Protein AF-A0A142WZP5-F1 (afdb_monomer)

Nearest PDB structures (foldseek):
  5tcx-assembly1_A  TM=5.516E-01  e=2.234E+00  Homo sapiens
  8e0m-assembly4_K  TM=4.602E-01  e=1.725E+00  synthetic construct
  7piu-assembly1_R  TM=2.675E-01  e=3.941E+00  Homo sapiens
  8qad-assembly1_A  TM=2.641E-01  e=6.604E+00  synthetic construct
  7xyv-assembly1_B  TM=2.380E-01  e=9.982E+00  Homo sapiens

Mean predicted aligned error: 10.36 Å

Secondary structure (DSSP, 8-state):
-PPP-PPPPPTHHHHHHHHHHHHHHHHHHHHHHHHHHHHS-HHHHHHH-GGGGGS-HHHHHHHHHHHHHHHHHHHHHHHH---TTHHHHHHHHHHHHHHHHHHHHHHTT-GGGSHHHHHHHHHHHHHHHHHHSPP---SHHHHHHHHHHTT-

Structure (mmCIF, N/CA/C/O backbone):
data_AF-A0A142WZP5-F1
#
_entry.id   AF-A0A142WZP5-F1
#
loop_
_atom_site.group_PDB
_atom_site.id
_atom_site.type_symbol
_atom_site.label_atom_id
_atom_site.label_alt_id
_atom_site.label_comp_id
_atom_site.label_asym_id
_atom_site.label_entity_id
_atom_site.label_seq_id
_atom_site.pdbx_PDB_ins_code
_atom_site.Cartn_x
_atom_site.Cartn_y
_atom_site.Cartn_z
_atom_site.occupancy
_atom_site.B_iso_or_equiv
_atom_site.auth_seq_id
_atom_site.auth_comp_id
_atom_site.auth_asym_id
_atom_site.auth_atom_id
_atom_site.pdbx_PDB_model_num
ATOM 1 N N . MET A 1 1 ? -15.744 4.755 56.207 1.00 57.44 1 MET A N 1
ATOM 2 C CA . MET A 1 1 ? -15.162 5.638 55.170 1.00 57.44 1 MET A CA 1
ATOM 3 C C . MET A 1 1 ? -14.583 4.759 54.070 1.00 57.44 1 MET A C 1
ATOM 5 O O . MET A 1 1 ? -13.568 4.120 54.299 1.00 57.44 1 MET A O 1
ATOM 9 N N . SER A 1 2 ? -15.266 4.627 52.932 1.00 59.25 2 SER A N 1
ATOM 10 C CA . SER A 1 2 ? -14.813 3.811 51.796 1.00 59.25 2 SER A CA 1
ATOM 11 C C . SER A 1 2 ? -13.910 4.634 50.875 1.00 59.25 2 SER A C 1
ATOM 13 O O . SER A 1 2 ? -14.318 5.689 50.393 1.00 59.25 2 SER A O 1
ATOM 15 N N . VAL A 1 3 ? -12.689 4.153 50.644 1.00 66.00 3 VAL A N 1
ATOM 16 C CA . VAL A 1 3 ? -11.707 4.751 49.728 1.00 66.00 3 VAL A CA 1
ATOM 17 C C . VAL A 1 3 ? -12.209 4.629 48.277 1.00 66.00 3 VAL A C 1
ATOM 19 O O . VAL A 1 3 ? -12.659 3.546 47.895 1.00 66.00 3 VAL A O 1
ATOM 22 N N . PRO A 1 4 ? -12.142 5.685 47.444 1.00 64.50 4 PRO A N 1
ATOM 23 C CA . PRO A 1 4 ? -12.493 5.589 46.031 1.00 64.50 4 PRO A CA 1
ATOM 24 C C . PRO A 1 4 ? -11.414 4.803 45.268 1.00 64.50 4 PRO A C 1
ATOM 26 O O . PRO A 1 4 ? -10.255 5.208 45.208 1.00 64.50 4 PRO A O 1
ATOM 29 N N . MET A 1 5 ? -11.792 3.668 44.676 1.00 61.16 5 MET A N 1
ATOM 30 C CA . MET A 1 5 ? -10.947 2.929 43.733 1.00 61.16 5 MET A CA 1
ATOM 31 C C . MET A 1 5 ? -10.782 3.762 42.455 1.00 61.16 5 MET A C 1
ATOM 33 O O . MET A 1 5 ? -11.752 3.999 41.734 1.00 61.16 5 MET A O 1
ATOM 37 N N . ALA A 1 6 ? -9.560 4.214 42.175 1.00 58.38 6 ALA A N 1
ATOM 38 C CA . ALA A 1 6 ? -9.222 4.876 40.921 1.00 58.38 6 ALA A CA 1
ATOM 39 C C . ALA A 1 6 ? -9.535 3.943 39.738 1.00 58.38 6 ALA A C 1
ATOM 41 O O . ALA A 1 6 ? -8.985 2.848 39.626 1.00 58.38 6 ALA A O 1
ATOM 42 N N . SER A 1 7 ? -10.435 4.366 38.850 1.00 56.47 7 SER A N 1
ATOM 43 C CA . SER A 1 7 ? -10.760 3.627 37.632 1.00 56.47 7 SER A CA 1
ATOM 44 C C . SER A 1 7 ? -9.566 3.648 36.677 1.00 56.47 7 SER A C 1
ATOM 46 O O . SER A 1 7 ? -9.184 4.716 36.194 1.00 56.47 7 SER A O 1
ATOM 48 N N . SER A 1 8 ? -8.988 2.485 36.374 1.00 51.53 8 SER A N 1
ATOM 49 C CA . SER A 1 8 ? -7.967 2.357 35.331 1.00 51.53 8 SER A CA 1
ATOM 50 C C . SER A 1 8 ? -8.517 2.841 33.976 1.00 51.53 8 SER A C 1
ATOM 52 O O . SER A 1 8 ? -9.672 2.541 33.650 1.00 51.53 8 SER A O 1
ATOM 54 N N . PRO A 1 9 ? -7.728 3.571 33.163 1.00 48.38 9 PRO A N 1
ATOM 55 C CA . PRO A 1 9 ? -8.155 3.978 31.830 1.00 48.38 9 PRO A CA 1
ATOM 56 C C . PRO A 1 9 ? -8.454 2.735 30.973 1.00 48.38 9 PRO A C 1
ATOM 58 O O . PRO A 1 9 ? -7.754 1.726 31.082 1.00 48.38 9 PRO A O 1
ATOM 61 N N . PRO A 1 10 ? -9.490 2.761 30.116 1.00 51.25 10 PRO A N 1
ATOM 62 C CA . PRO A 1 10 ? -9.857 1.596 29.326 1.00 51.25 10 PRO A CA 1
ATOM 63 C C . PRO A 1 10 ? -8.721 1.228 28.360 1.00 51.25 10 PRO A C 1
ATOM 65 O O . PRO A 1 10 ? -8.325 2.037 27.519 1.00 51.25 10 PRO A O 1
ATOM 68 N N . ALA A 1 11 ? -8.262 -0.025 28.425 1.00 58.25 11 ALA A N 1
ATOM 69 C CA . ALA A 1 11 ? -7.192 -0.618 27.606 1.00 58.25 11 ALA A CA 1
ATOM 70 C C . ALA A 1 11 ? -7.421 -0.555 26.072 1.00 58.25 11 ALA A C 1
ATOM 72 O O . ALA A 1 11 ? -6.573 -0.951 25.277 1.00 58.25 11 ALA A O 1
ATOM 73 N N . ASN A 1 12 ? -8.558 -0.011 25.636 1.00 59.72 12 ASN A N 1
ATOM 74 C CA . ASN A 1 12 ? -9.052 -0.014 24.261 1.00 59.72 12 ASN A CA 1
ATOM 75 C C . ASN A 1 12 ? -8.702 1.287 23.508 1.00 59.72 12 ASN A C 1
ATOM 77 O O . ASN A 1 12 ? -8.935 1.395 22.302 1.00 59.72 12 ASN A O 1
ATOM 81 N N . GLY A 1 13 ? -8.211 2.309 24.221 1.00 62.38 13 GLY A N 1
ATOM 82 C CA . GLY A 1 13 ? -7.831 3.599 23.639 1.00 62.38 13 GLY A CA 1
ATOM 83 C C . GLY A 1 13 ? -6.573 3.497 22.780 1.00 62.38 13 GLY A C 1
ATOM 84 O O . GLY A 1 13 ? -6.599 3.890 21.617 1.00 62.38 13 GLY A O 1
ATOM 85 N N . GLY A 1 14 ? -5.513 2.897 23.333 1.00 73.19 14 GLY A N 1
ATOM 86 C CA . GLY A 1 14 ? -4.211 2.774 22.670 1.00 73.19 14 GLY A CA 1
ATOM 87 C C . GLY A 1 14 ? -4.285 2.005 21.352 1.00 73.19 14 GLY A C 1
ATOM 88 O O . GLY A 1 14 ? -3.902 2.538 20.318 1.00 73.19 14 GLY A O 1
ATOM 89 N N . LEU A 1 15 ? -4.882 0.808 21.359 1.00 74.19 15 LEU A N 1
ATOM 90 C CA . LEU A 1 15 ? -4.992 -0.043 20.166 1.00 74.19 15 LEU A CA 1
ATOM 91 C C . LEU A 1 15 ? -5.752 0.642 19.015 1.00 74.19 15 LEU A C 1
ATOM 93 O O . LEU A 1 15 ? -5.372 0.530 17.850 1.00 74.19 15 LEU A O 1
ATOM 97 N N . ARG A 1 16 ? -6.811 1.396 19.338 1.00 78.56 16 ARG A N 1
ATOM 98 C CA . ARG A 1 16 ? -7.579 2.150 18.340 1.00 78.56 16 ARG A CA 1
ATOM 99 C C . ARG A 1 16 ? -6.745 3.272 17.727 1.00 78.56 16 ARG A C 1
ATOM 101 O O . ARG A 1 16 ? -6.800 3.450 16.513 1.00 78.56 16 ARG A O 1
ATOM 108 N N . THR A 1 17 ? -5.989 3.998 18.551 1.00 80.62 17 THR A N 1
ATOM 109 C CA . THR A 1 17 ? -5.069 5.048 18.098 1.00 80.62 17 THR A CA 1
ATOM 110 C C . THR A 1 17 ? -3.961 4.464 17.224 1.00 80.62 17 THR A C 1
ATOM 112 O O . THR A 1 17 ? -3.729 4.981 16.137 1.00 80.62 17 THR A O 1
ATOM 115 N N . THR A 1 18 ? -3.350 3.342 17.621 1.00 84.25 18 THR A N 1
ATOM 116 C CA . THR A 1 18 ? -2.311 2.654 16.838 1.00 84.25 18 THR A CA 1
ATOM 117 C C . THR A 1 18 ? -2.798 2.287 15.439 1.00 84.25 18 THR A C 1
ATOM 119 O O . THR A 1 18 ? -2.145 2.632 14.458 1.00 84.25 18 THR A O 1
ATOM 122 N N . PHE A 1 19 ? -3.968 1.651 15.310 1.00 81.88 19 PHE A N 1
ATOM 123 C CA . PHE A 1 19 ? -4.502 1.313 13.987 1.00 81.88 19 PHE A CA 1
ATOM 124 C C . PHE A 1 19 ? -4.863 2.539 13.154 1.00 81.88 19 PHE A C 1
ATOM 126 O O . PHE A 1 19 ? -4.794 2.477 11.933 1.00 81.88 19 PHE A O 1
ATOM 133 N N . TRP A 1 20 ? -5.239 3.647 13.789 1.00 82.62 20 TRP A N 1
ATOM 134 C CA . TRP A 1 20 ? -5.523 4.890 13.078 1.00 82.62 20 TRP A CA 1
ATOM 135 C C . TRP A 1 20 ? -4.242 5.525 12.520 1.00 82.62 20 TRP A C 1
ATOM 137 O O . TRP A 1 20 ? -4.199 5.902 11.353 1.00 82.62 20 TRP A O 1
ATOM 147 N N . VAL A 1 21 ? -3.168 5.550 13.316 1.00 86.00 21 VAL A N 1
ATOM 148 C CA . VAL A 1 21 ? -1.842 6.010 12.868 1.00 86.00 21 VAL A CA 1
ATOM 149 C C . VAL A 1 21 ? -1.319 5.135 11.729 1.00 86.00 21 VAL A C 1
ATOM 151 O O . VAL A 1 21 ? -0.887 5.661 10.706 1.00 86.00 21 VAL A O 1
ATOM 154 N N . LEU A 1 22 ? -1.420 3.807 11.862 1.00 86.31 22 LEU A N 1
ATOM 155 C CA . LEU A 1 22 ? -1.024 2.877 10.801 1.00 86.31 22 LEU A CA 1
ATOM 156 C C . LEU A 1 22 ? -1.819 3.101 9.511 1.00 86.31 22 LEU A C 1
ATOM 158 O O . LEU A 1 22 ? -1.247 3.045 8.430 1.00 86.31 22 LEU A O 1
ATOM 162 N N . GLN A 1 23 ? -3.118 3.387 9.606 1.00 87.31 23 GLN A N 1
ATOM 163 C CA . GLN A 1 23 ? -3.955 3.660 8.437 1.00 87.31 23 GLN A CA 1
ATOM 164 C C . GLN A 1 23 ? -3.535 4.921 7.698 1.00 87.31 23 GLN A C 1
ATOM 166 O O . GLN A 1 23 ? -3.419 4.870 6.478 1.00 87.31 23 GLN A O 1
ATOM 171 N N . ILE A 1 24 ? -3.273 6.022 8.412 1.00 88.38 24 ILE A N 1
ATOM 172 C CA . ILE A 1 24 ? -2.763 7.240 7.771 1.00 88.38 24 ILE A CA 1
ATOM 173 C C . ILE A 1 24 ? -1.424 6.957 7.109 1.00 88.38 24 ILE A C 1
ATOM 175 O O . ILE A 1 24 ? -1.236 7.311 5.951 1.00 88.38 24 ILE A O 1
ATOM 179 N N . LEU A 1 25 ? -0.505 6.311 7.830 1.00 91.38 25 LEU A N 1
ATOM 180 C CA . LEU A 1 25 ? 0.826 6.022 7.312 1.00 91.38 25 LEU A CA 1
ATOM 181 C C . LEU A 1 25 ? 0.747 5.202 6.019 1.00 91.38 25 LEU A C 1
ATOM 183 O O . LEU A 1 25 ? 1.325 5.592 5.009 1.00 91.38 25 LEU A O 1
ATOM 187 N N . LEU A 1 26 ? -0.012 4.103 6.031 1.00 90.94 26 LEU A N 1
ATOM 188 C CA . LEU A 1 26 ? -0.205 3.261 4.853 1.00 90.94 26 LEU A CA 1
ATOM 189 C C . LEU A 1 26 ? -0.893 4.033 3.725 1.00 90.94 26 LEU A C 1
ATOM 191 O O . LEU A 1 26 ? -0.468 3.930 2.580 1.00 90.94 26 LEU A O 1
ATOM 195 N N . ALA A 1 27 ? -1.909 4.841 4.029 1.00 90.00 27 ALA A N 1
ATOM 196 C CA . ALA A 1 27 ? -2.603 5.615 3.011 1.00 90.00 27 ALA A CA 1
ATOM 197 C C . ALA A 1 27 ? -1.709 6.678 2.361 1.00 90.00 27 ALA A C 1
ATOM 199 O O . ALA A 1 27 ? -1.795 6.881 1.156 1.00 90.00 27 ALA A O 1
ATOM 200 N N . VAL A 1 28 ? -0.822 7.323 3.120 1.00 93.44 28 VAL A N 1
ATOM 201 C CA . VAL A 1 28 ? 0.158 8.267 2.567 1.00 93.44 28 VAL A CA 1
ATOM 202 C C . VAL A 1 28 ? 1.164 7.534 1.684 1.00 93.44 28 VAL A C 1
ATOM 204 O O . VAL A 1 28 ? 1.400 7.961 0.557 1.00 93.44 28 VAL A O 1
ATOM 207 N N . VAL A 1 29 ? 1.722 6.415 2.157 1.00 93.50 29 VAL A N 1
ATOM 208 C CA . VAL A 1 29 ? 2.719 5.638 1.403 1.00 93.50 29 VAL A CA 1
ATOM 209 C C . VAL A 1 29 ? 2.126 5.094 0.102 1.00 93.50 29 VAL A C 1
ATOM 211 O O . VAL A 1 29 ? 2.685 5.327 -0.968 1.00 93.50 29 VAL A O 1
ATOM 214 N N . PHE A 1 30 ? 0.980 4.413 0.168 1.00 92.88 30 PHE A N 1
ATOM 215 C CA . PHE A 1 30 ? 0.319 3.860 -1.016 1.00 92.88 30 PHE A CA 1
ATOM 216 C C . PHE A 1 30 ? -0.297 4.936 -1.903 1.00 92.88 30 PHE A C 1
ATOM 218 O O . PHE A 1 30 ? -0.268 4.802 -3.120 1.00 92.88 30 PHE A O 1
A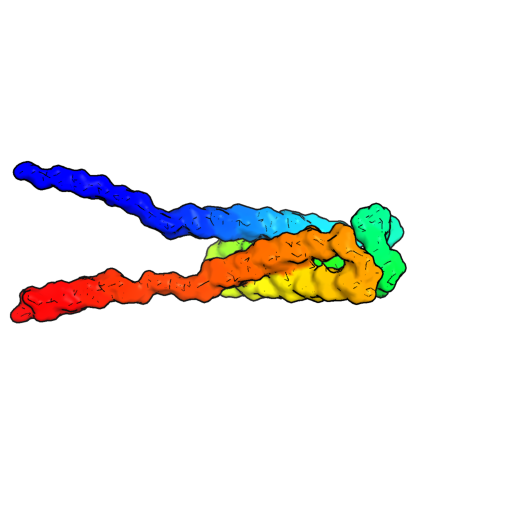TOM 225 N N . GLY A 1 31 ? -0.793 6.025 -1.316 1.00 93.31 31 GLY A N 1
ATOM 226 C CA . GLY A 1 31 ? -1.288 7.178 -2.057 1.00 93.31 31 GLY A CA 1
ATOM 227 C C . GLY A 1 31 ? -0.186 7.803 -2.906 1.00 93.31 31 GLY A C 1
ATOM 228 O O . GLY A 1 31 ? -0.337 7.936 -4.116 1.00 93.31 31 GLY A O 1
ATOM 229 N N . ALA A 1 32 ? 0.958 8.113 -2.292 1.00 93.25 32 ALA A N 1
ATOM 230 C CA . ALA A 1 32 ? 2.114 8.651 -2.999 1.00 93.25 32 ALA A CA 1
ATOM 231 C C . ALA A 1 32 ? 2.653 7.664 -4.045 1.00 93.25 32 ALA A C 1
ATOM 233 O O . ALA A 1 32 ? 2.900 8.057 -5.183 1.00 93.25 32 ALA A O 1
ATOM 234 N N . SER A 1 33 ? 2.788 6.380 -3.694 1.00 93.00 33 SER A N 1
ATOM 235 C CA . SER A 1 33 ? 3.265 5.358 -4.632 1.00 93.00 33 SER A CA 1
ATOM 236 C C . SER A 1 33 ? 2.337 5.206 -5.839 1.00 93.00 33 SER A C 1
ATOM 238 O O . SER A 1 33 ? 2.809 5.186 -6.975 1.00 93.00 33 SER A O 1
ATOM 240 N N . GLY A 1 34 ? 1.025 5.181 -5.604 1.00 92.25 34 GLY A N 1
ATOM 241 C CA . GLY A 1 34 ? 0.022 5.067 -6.653 1.00 92.25 34 GLY A CA 1
ATOM 242 C C . GLY A 1 34 ? -0.012 6.289 -7.572 1.00 92.25 34 GLY A C 1
ATOM 243 O O . GLY A 1 34 ? -0.049 6.121 -8.789 1.00 92.25 34 GLY A O 1
ATOM 244 N N . ILE A 1 35 ? 0.097 7.508 -7.019 1.00 95.06 35 ILE A N 1
ATOM 245 C CA . ILE A 1 35 ? 0.249 8.738 -7.819 1.00 95.06 35 ILE A CA 1
ATOM 246 C C . ILE A 1 35 ? 1.485 8.627 -8.707 1.00 95.06 35 ILE A C 1
ATOM 248 O O . ILE A 1 35 ? 1.365 8.782 -9.917 1.00 95.06 35 ILE A O 1
ATOM 252 N N . LEU A 1 36 ? 2.648 8.303 -8.134 1.00 94.12 36 LEU A N 1
ATOM 253 C CA . LEU A 1 36 ? 3.898 8.200 -8.888 1.00 94.12 36 LEU A CA 1
ATOM 254 C C . LEU A 1 36 ? 3.784 7.188 -10.032 1.00 94.12 36 LEU A C 1
ATOM 256 O O . LEU A 1 36 ? 4.124 7.511 -11.168 1.00 94.12 36 LEU A O 1
ATOM 260 N N . LYS A 1 37 ? 3.242 5.995 -9.764 1.00 90.94 37 LYS A N 1
ATOM 261 C CA . LYS A 1 37 ? 3.040 4.955 -10.783 1.00 90.94 37 LYS A CA 1
ATOM 262 C C . LYS A 1 37 ? 2.055 5.360 -11.879 1.00 90.94 37 LYS A C 1
ATOM 264 O O . LYS A 1 37 ? 2.094 4.770 -12.954 1.00 90.94 37 LYS A O 1
ATOM 269 N N . LEU A 1 38 ? 1.189 6.344 -11.648 1.00 93.44 38 LEU A N 1
ATOM 270 C CA . LEU A 1 38 ? 0.241 6.845 -12.645 1.00 93.44 38 LEU A CA 1
ATOM 271 C C . LEU A 1 38 ? 0.715 8.087 -13.392 1.00 93.44 38 LEU A C 1
ATOM 273 O O . LEU A 1 38 ? 0.378 8.238 -14.561 1.00 93.44 38 LEU A O 1
ATOM 277 N N . SER A 1 39 ? 1.470 8.967 -12.739 1.00 93.25 39 SER A N 1
ATOM 278 C CA . SER A 1 39 ? 1.826 10.271 -13.297 1.00 93.25 39 SER A CA 1
ATOM 279 C C . SER A 1 39 ? 3.226 10.321 -13.895 1.00 93.25 39 SER A C 1
ATOM 281 O O . SER A 1 39 ? 3.474 11.136 -14.779 1.00 93.25 39 SER A O 1
ATOM 283 N N . ALA A 1 40 ? 4.161 9.505 -13.403 1.00 92.25 40 ALA A N 1
ATOM 284 C CA . ALA A 1 40 ? 5.541 9.557 -13.865 1.00 92.25 40 ALA A CA 1
ATOM 285 C C . ALA A 1 40 ? 5.744 8.735 -15.158 1.00 92.25 40 ALA A C 1
ATOM 287 O O . ALA A 1 40 ? 5.094 7.692 -15.339 1.00 92.25 40 ALA A O 1
ATOM 288 N N . PRO A 1 41 ? 6.648 9.177 -16.056 1.00 93.06 41 PRO A N 1
ATOM 289 C CA . PRO A 1 41 ? 7.145 8.363 -17.163 1.00 93.06 41 PRO A CA 1
ATOM 290 C C . PRO A 1 41 ? 7.805 7.073 -16.662 1.00 93.06 41 PRO A C 1
ATOM 292 O O . PRO A 1 41 ? 8.395 7.051 -15.578 1.00 93.06 41 PRO A O 1
ATOM 295 N N . ILE A 1 42 ? 7.726 6.005 -17.457 1.00 90.62 42 ILE A N 1
ATOM 296 C CA . ILE A 1 42 ? 8.274 4.683 -17.109 1.00 90.62 42 ILE A CA 1
ATOM 297 C C . ILE A 1 42 ? 9.795 4.750 -16.931 1.00 90.62 42 ILE A C 1
ATOM 299 O O . ILE A 1 42 ? 10.341 4.128 -16.024 1.00 90.62 42 ILE A O 1
ATOM 303 N N . GLU A 1 43 ? 10.467 5.582 -17.720 1.00 90.19 43 GLU A N 1
ATOM 304 C CA . GLU A 1 43 ? 11.909 5.812 -17.665 1.00 90.19 43 GLU A CA 1
ATOM 305 C C . GLU A 1 43 ? 12.337 6.478 -16.352 1.00 90.19 43 GLU A C 1
ATOM 307 O O . GLU A 1 43 ? 13.360 6.117 -15.775 1.00 90.19 43 GLU A O 1
ATOM 312 N N . GLU A 1 44 ? 11.547 7.430 -15.849 1.00 91.38 44 GLU A N 1
ATOM 313 C CA . GLU A 1 44 ? 11.806 8.092 -14.564 1.00 91.38 44 GLU A CA 1
ATOM 314 C C . GLU A 1 44 ? 11.472 7.175 -13.384 1.00 91.38 44 GLU A C 1
ATOM 316 O O . GLU A 1 44 ? 12.214 7.121 -12.402 1.00 91.38 44 GLU A O 1
ATOM 321 N N . LEU A 1 45 ? 10.387 6.400 -13.491 1.00 90.38 45 LEU A N 1
ATOM 322 C CA . LEU A 1 45 ? 10.028 5.386 -12.498 1.00 90.38 45 LEU A CA 1
ATOM 323 C C . LEU A 1 45 ? 11.110 4.319 -12.373 1.00 90.38 45 LEU A C 1
ATOM 325 O O . LEU A 1 45 ? 11.463 3.952 -11.255 1.00 90.38 45 LEU A O 1
ATOM 329 N N . GLY A 1 46 ? 11.663 3.862 -13.493 1.00 89.81 46 GLY A N 1
ATOM 330 C CA . GLY A 1 46 ? 12.681 2.820 -13.539 1.00 89.81 46 GLY A CA 1
ATOM 331 C C . GLY A 1 46 ? 13.979 3.169 -12.802 1.00 89.81 46 GLY A C 1
ATOM 332 O O . GLY A 1 46 ? 14.618 2.281 -12.239 1.00 89.81 46 GLY A O 1
ATOM 333 N N . LYS A 1 47 ? 14.314 4.462 -12.671 1.00 90.38 47 LYS A N 1
ATOM 334 C CA . LYS A 1 47 ? 15.456 4.925 -11.856 1.00 90.38 47 LYS A CA 1
ATOM 335 C C . LYS A 1 47 ? 15.289 4.613 -10.366 1.00 90.38 47 LYS A C 1
ATOM 337 O O . LYS A 1 47 ? 16.276 4.417 -9.665 1.00 90.38 47 LYS A O 1
ATOM 342 N N . MET A 1 48 ? 14.048 4.597 -9.878 1.00 87.75 48 MET A N 1
ATOM 343 C CA . MET A 1 48 ? 13.712 4.317 -8.476 1.00 87.75 48 MET A CA 1
ATOM 344 C C . MET A 1 48 ? 13.211 2.884 -8.272 1.00 87.75 48 MET A C 1
ATOM 346 O O . MET A 1 48 ? 13.395 2.301 -7.207 1.00 87.75 48 MET A O 1
ATOM 350 N N . LEU A 1 49 ? 12.549 2.332 -9.287 1.00 88.75 49 LEU A N 1
ATOM 351 C CA . LEU A 1 49 ? 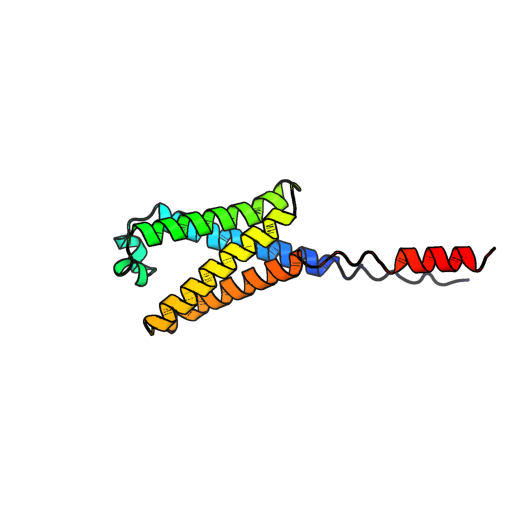11.870 1.044 -9.290 1.00 88.75 49 LEU A CA 1
ATOM 352 C C . LEU A 1 49 ? 12.348 0.233 -10.504 1.00 88.75 49 LEU A C 1
ATOM 354 O O . LEU A 1 49 ? 11.622 0.152 -11.494 1.00 88.75 49 LEU A O 1
ATOM 358 N N . PRO A 1 50 ? 13.538 -0.393 -10.448 1.00 88.75 50 PRO A N 1
ATOM 359 C CA . PRO A 1 50 ? 14.142 -1.052 -11.611 1.00 88.75 50 PRO A CA 1
ATOM 360 C C . PRO A 1 50 ? 13.232 -2.076 -12.300 1.00 88.75 50 PRO A C 1
ATOM 362 O O . PRO A 1 50 ? 13.234 -2.180 -13.523 1.00 88.75 50 PRO A O 1
ATOM 365 N N . TRP A 1 51 ? 12.379 -2.763 -11.530 1.00 87.06 51 TRP A N 1
ATOM 366 C CA . TRP A 1 51 ? 11.419 -3.744 -12.043 1.00 87.06 51 TRP A CA 1
ATOM 367 C C . TRP A 1 51 ? 10.438 -3.193 -13.087 1.00 87.06 51 TRP A C 1
ATOM 369 O O . TRP A 1 51 ? 9.875 -3.964 -13.863 1.00 87.06 51 TRP A O 1
ATOM 379 N N . VAL A 1 52 ? 10.214 -1.875 -13.101 1.00 90.94 52 VAL A N 1
ATOM 380 C CA . VAL A 1 52 ? 9.299 -1.198 -14.026 1.00 90.94 52 VAL A CA 1
ATOM 381 C C . VAL A 1 52 ? 9.800 -1.275 -15.471 1.00 90.94 52 VAL A C 1
ATOM 383 O O . VAL A 1 52 ? 8.976 -1.321 -16.378 1.00 90.94 52 VAL A O 1
ATOM 386 N N . HIS A 1 53 ? 11.115 -1.365 -15.698 1.00 88.19 53 HIS A N 1
ATOM 387 C CA . HIS A 1 53 ? 11.675 -1.517 -17.046 1.00 88.19 53 HIS A CA 1
ATOM 388 C C . HIS A 1 53 ? 11.329 -2.858 -17.696 1.00 88.19 53 HIS A C 1
ATOM 390 O O . HIS A 1 53 ? 11.185 -2.932 -18.914 1.00 88.19 53 HIS A O 1
ATOM 396 N N . ASP A 1 54 ? 11.153 -3.900 -16.886 1.00 87.19 54 ASP A N 1
ATOM 397 C CA . ASP A 1 54 ? 10.876 -5.246 -17.379 1.00 87.19 54 ASP A CA 1
ATOM 398 C C . ASP A 1 54 ? 9.396 -5.644 -17.264 1.00 87.19 54 ASP A C 1
ATOM 400 O O . ASP A 1 54 ? 9.032 -6.804 -17.495 1.00 87.19 54 ASP A O 1
ATOM 404 N N . ALA A 1 55 ? 8.540 -4.718 -16.833 1.00 86.94 55 ALA A N 1
ATOM 405 C CA . ALA A 1 55 ? 7.114 -4.940 -16.673 1.00 86.94 55 ALA A CA 1
ATOM 406 C C . ALA A 1 55 ? 6.336 -4.222 -17.784 1.00 86.94 55 ALA A C 1
ATOM 408 O O . ALA A 1 55 ? 6.694 -3.110 -18.169 1.00 86.94 55 ALA A O 1
ATOM 409 N N . PRO A 1 56 ? 5.224 -4.799 -18.279 1.00 91.56 56 PRO A N 1
ATOM 410 C CA . PRO A 1 56 ? 4.328 -4.071 -19.166 1.00 91.56 56 PRO A CA 1
ATOM 411 C C . PRO A 1 56 ? 3.836 -2.791 -18.485 1.00 91.56 56 PRO A C 1
ATOM 413 O O . PRO A 1 56 ? 3.378 -2.843 -17.342 1.00 91.56 56 PRO A O 1
ATOM 416 N N . GLU A 1 57 ? 3.846 -1.659 -19.190 1.00 90.88 57 GLU A N 1
ATOM 417 C CA . GLU A 1 57 ? 3.375 -0.381 -18.635 1.00 90.88 57 GLU A CA 1
ATOM 418 C C . GLU A 1 57 ? 1.964 -0.506 -18.041 1.00 90.88 57 GLU A C 1
ATOM 420 O O . GLU A 1 57 ? 1.708 -0.043 -16.930 1.00 90.88 57 GLU A O 1
ATOM 425 N N . LEU A 1 58 ? 1.065 -1.216 -18.731 1.00 92.44 58 LEU A N 1
ATOM 426 C CA . LEU A 1 58 ? -0.299 -1.455 -18.261 1.00 92.44 58 LEU A CA 1
ATOM 427 C C . LEU A 1 58 ? -0.339 -2.101 -16.865 1.00 92.44 58 LEU A C 1
ATOM 429 O O . LEU A 1 58 ? -1.191 -1.746 -16.052 1.00 92.44 58 LEU A O 1
ATOM 433 N N . MET A 1 59 ? 0.597 -3.007 -16.562 1.00 89.38 59 MET A N 1
ATOM 434 C CA . MET A 1 59 ? 0.713 -3.638 -15.245 1.00 89.38 59 MET A CA 1
ATOM 435 C C . MET A 1 59 ? 1.117 -2.616 -14.179 1.00 89.38 59 MET A C 1
ATOM 437 O O . MET A 1 59 ? 0.528 -2.588 -13.099 1.00 89.38 59 MET A O 1
ATOM 441 N N . VAL A 1 60 ? 2.075 -1.739 -14.488 1.00 92.12 60 VAL A N 1
ATOM 442 C CA . VAL A 1 60 ? 2.527 -0.670 -13.583 1.00 92.12 60 VAL A CA 1
ATOM 443 C C . 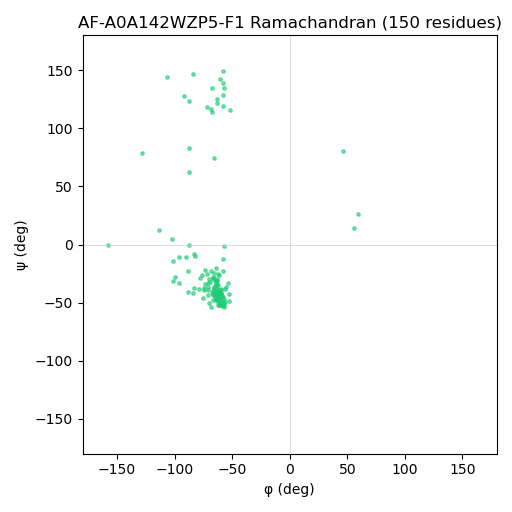VAL A 1 60 ? 1.380 0.292 -13.274 1.00 92.12 60 VAL A C 1
ATOM 445 O O . VAL A 1 60 ? 1.134 0.605 -12.106 1.00 92.12 60 VAL A O 1
ATOM 448 N N . ARG A 1 61 ? 0.624 0.703 -14.301 1.00 92.88 61 ARG A N 1
ATOM 449 C CA . ARG A 1 61 ? -0.541 1.586 -14.134 1.00 92.88 61 ARG A CA 1
ATOM 450 C C . ARG A 1 61 ? -1.652 0.907 -13.334 1.00 92.88 61 ARG A C 1
ATOM 452 O O . ARG A 1 61 ? -2.214 1.527 -12.437 1.00 92.88 61 ARG A O 1
ATOM 459 N N . PHE A 1 62 ? -1.930 -0.370 -13.598 1.00 91.50 62 PHE A N 1
ATOM 460 C CA . PHE A 1 62 ? -2.915 -1.144 -12.840 1.00 91.50 62 PHE A CA 1
ATOM 461 C C . PHE A 1 62 ? -2.562 -1.222 -11.349 1.00 91.50 62 PHE A C 1
ATOM 463 O O . PHE A 1 62 ? -3.425 -0.981 -10.503 1.00 91.50 62 PHE A O 1
ATOM 470 N N . ILE A 1 63 ? -1.292 -1.485 -11.019 1.00 90.62 63 ILE A N 1
ATOM 471 C CA . ILE A 1 63 ? -0.811 -1.474 -9.630 1.00 90.62 63 ILE A CA 1
ATOM 472 C C . ILE A 1 63 ? -1.013 -0.087 -9.011 1.00 90.62 63 ILE A C 1
ATOM 474 O O . ILE A 1 63 ? -1.531 0.005 -7.900 1.00 90.62 63 ILE A O 1
ATOM 478 N N . GLY A 1 64 ? -0.684 0.987 -9.736 1.00 91.94 64 GLY A N 1
ATOM 479 C CA . GLY A 1 64 ? -0.896 2.356 -9.258 1.00 91.94 64 GLY A CA 1
ATOM 480 C C . GLY A 1 64 ? -2.364 2.673 -8.945 1.00 91.94 64 GLY A C 1
ATOM 481 O O . GLY A 1 64 ? -2.662 3.247 -7.898 1.00 91.94 64 GLY A O 1
ATOM 482 N N . ILE A 1 65 ? -3.299 2.235 -9.797 1.00 91.56 65 ILE A N 1
ATOM 483 C CA . ILE A 1 65 ? -4.747 2.364 -9.548 1.00 91.56 65 ILE A CA 1
ATOM 484 C C . ILE A 1 65 ? -5.151 1.574 -8.300 1.00 91.56 65 ILE A C 1
ATOM 486 O O . ILE A 1 65 ? -5.857 2.102 -7.442 1.00 91.56 65 ILE A O 1
ATOM 490 N N . ALA A 1 66 ? -4.704 0.322 -8.180 1.00 90.19 66 ALA A N 1
ATOM 491 C CA . ALA A 1 66 ? -5.038 -0.531 -7.043 1.00 90.19 66 ALA A CA 1
ATOM 492 C C . ALA A 1 66 ? -4.528 0.053 -5.713 1.00 90.19 66 ALA A C 1
ATOM 494 O O . ALA A 1 66 ? -5.257 0.058 -4.718 1.00 90.19 66 ALA A O 1
ATOM 495 N N . GLU A 1 67 ? -3.306 0.592 -5.700 1.00 92.12 67 GLU A N 1
ATOM 496 C CA . GLU A 1 67 ? -2.726 1.272 -4.539 1.00 92.12 67 GLU A CA 1
ATOM 497 C C . GLU A 1 67 ? -3.503 2.539 -4.171 1.00 92.12 67 GLU A C 1
ATOM 499 O O . GLU A 1 67 ? -3.792 2.750 -2.992 1.00 92.12 67 GLU A O 1
ATOM 504 N N . LEU A 1 68 ? -3.912 3.342 -5.159 1.00 91.06 68 LEU A N 1
ATOM 505 C CA . LEU A 1 68 ? -4.737 4.527 -4.921 1.00 91.06 68 LEU A CA 1
ATOM 506 C C . LEU A 1 68 ? -6.108 4.184 -4.352 1.00 91.06 68 LEU A C 1
ATOM 508 O O . LEU A 1 68 ? -6.526 4.794 -3.371 1.00 91.06 68 LEU A O 1
ATOM 512 N N . ILE A 1 69 ? -6.800 3.203 -4.930 1.00 89.06 69 ILE A N 1
ATOM 513 C CA . ILE A 1 69 ? -8.099 2.748 -4.423 1.00 89.06 69 ILE A CA 1
ATOM 514 C C . ILE A 1 69 ? -7.946 2.248 -2.982 1.00 89.06 69 ILE A C 1
ATOM 516 O O . ILE A 1 69 ? -8.756 2.595 -2.121 1.00 89.06 69 ILE A O 1
ATOM 520 N N . GLY A 1 70 ? -6.881 1.493 -2.695 1.00 87.69 70 GLY A N 1
ATOM 521 C CA . GLY A 1 70 ? -6.548 1.050 -1.343 1.00 87.69 70 GLY A CA 1
ATOM 522 C C . GLY A 1 70 ? -6.317 2.220 -0.382 1.00 87.69 70 GLY A C 1
ATOM 523 O O . GLY A 1 70 ? -6.937 2.277 0.678 1.00 87.69 70 GLY A O 1
ATOM 524 N N . ALA A 1 71 ? -5.483 3.191 -0.757 1.00 89.31 71 ALA A N 1
ATOM 525 C CA . ALA A 1 71 ? -5.195 4.375 0.055 1.00 89.31 71 ALA A CA 1
ATOM 526 C C . ALA A 1 71 ? -6.455 5.207 0.344 1.00 89.31 71 ALA A C 1
ATOM 528 O O . ALA A 1 71 ? -6.716 5.592 1.486 1.00 89.31 71 ALA A O 1
ATOM 529 N N . VAL A 1 72 ? -7.281 5.424 -0.678 1.00 86.81 72 VAL A N 1
ATOM 530 C CA . VAL A 1 72 ? -8.564 6.125 -0.568 1.00 86.81 72 VAL A CA 1
ATOM 531 C C . VAL A 1 72 ? -9.516 5.359 0.356 1.00 86.81 72 VAL A C 1
ATOM 533 O O . VAL A 1 72 ? -10.104 5.954 1.259 1.00 86.81 72 VAL A O 1
ATOM 536 N N . GLY A 1 73 ? -9.607 4.033 0.213 1.00 84.00 73 GLY A N 1
ATOM 537 C CA . GLY A 1 73 ? -10.415 3.164 1.072 1.00 84.00 73 GLY A CA 1
ATOM 538 C C . GLY A 1 73 ? -9.942 3.092 2.532 1.00 84.00 73 GLY A C 1
ATOM 539 O O . GLY A 1 73 ? -10.753 2.841 3.427 1.00 84.00 73 GLY A O 1
ATOM 540 N N . LEU A 1 74 ? -8.661 3.366 2.805 1.00 83.31 74 LEU A N 1
ATOM 541 C CA . LEU A 1 74 ? -8.138 3.512 4.167 1.00 83.31 74 LEU A CA 1
ATOM 542 C C . LEU A 1 74 ? -8.552 4.846 4.814 1.00 83.31 74 LEU A C 1
ATOM 544 O O . LEU A 1 74 ? -8.855 4.865 6.008 1.00 83.31 74 LEU A O 1
ATOM 548 N N . ILE A 1 75 ? -8.595 5.945 4.050 1.00 76.75 75 ILE A N 1
ATOM 549 C CA . ILE A 1 75 ? -8.880 7.300 4.566 1.00 76.75 75 ILE A CA 1
ATOM 550 C C . ILE A 1 75 ? -10.384 7.572 4.685 1.00 76.75 75 ILE A C 1
ATOM 552 O O . ILE A 1 75 ? -10.829 8.151 5.679 1.00 76.75 75 ILE A O 1
ATOM 556 N N . LEU A 1 76 ? -11.182 7.163 3.696 1.00 71.75 76 LEU A N 1
ATOM 557 C CA . LEU A 1 76 ? -12.608 7.508 3.608 1.00 71.75 76 LEU A CA 1
ATOM 558 C C . LEU A 1 76 ? -13.403 7.176 4.879 1.00 71.75 76 LEU A C 1
ATOM 560 O O . LEU A 1 76 ? -14.096 8.061 5.387 1.00 71.75 76 LEU A O 1
ATOM 564 N N . PRO A 1 77 ? -13.294 5.968 5.458 1.00 63.69 77 PRO A N 1
ATOM 565 C CA . PRO A 1 77 ? -14.070 5.602 6.643 1.00 63.69 77 PRO A CA 1
ATOM 566 C C . PRO A 1 77 ? -13.601 6.353 7.894 1.00 63.69 77 PRO A C 1
ATOM 568 O O . PRO A 1 77 ? -14.401 6.654 8.782 1.00 63.69 77 PRO A O 1
ATOM 571 N N . ALA A 1 78 ? -12.310 6.696 7.947 1.00 61.38 78 ALA A N 1
ATOM 572 C CA . ALA A 1 78 ? -11.715 7.473 9.026 1.00 61.38 78 ALA A CA 1
ATOM 573 C C . ALA A 1 78 ? -12.172 8.943 9.000 1.00 61.38 78 ALA A C 1
ATOM 575 O O . ALA A 1 78 ? -12.408 9.515 10.063 1.00 61.38 78 ALA A O 1
ATOM 576 N N . ALA A 1 79 ? -12.343 9.524 7.808 1.00 61.16 79 ALA A N 1
ATOM 577 C CA . ALA A 1 79 ? -12.777 10.909 7.626 1.00 61.16 79 ALA A CA 1
ATOM 578 C C . ALA A 1 79 ? -14.304 11.085 7.695 1.00 61.16 79 ALA A C 1
ATOM 580 O O . ALA A 1 79 ? -14.789 12.070 8.244 1.00 61.16 79 ALA A O 1
ATOM 581 N N . THR A 1 80 ? -15.075 10.130 7.165 1.00 61.78 80 THR A N 1
ATOM 582 C CA . THR A 1 80 ? -16.533 10.287 6.990 1.00 61.78 80 THR A CA 1
ATOM 583 C C . THR A 1 80 ? -17.374 9.576 8.051 1.00 61.78 80 THR A C 1
ATOM 585 O O . THR A 1 80 ? -18.567 9.840 8.157 1.00 61.78 80 THR A O 1
ATOM 588 N N . ARG A 1 81 ? -16.784 8.669 8.848 1.00 62.53 81 ARG A N 1
ATOM 589 C CA . ARG A 1 81 ? -17.504 7.701 9.707 1.00 62.53 81 ARG A CA 1
ATOM 590 C C . ARG A 1 81 ? -18.513 6.818 8.951 1.00 62.53 81 ARG A C 1
ATOM 592 O O . ARG A 1 81 ? -19.329 6.151 9.587 1.00 62.53 81 ARG A O 1
ATOM 599 N N . ILE A 1 82 ? -18.456 6.781 7.619 1.00 57.66 82 ILE A N 1
ATOM 600 C CA . ILE A 1 82 ? -19.351 5.984 6.778 1.00 57.66 82 ILE A CA 1
ATOM 601 C C . ILE A 1 82 ? -18.708 4.615 6.537 1.00 57.66 82 ILE A C 1
ATOM 603 O O . ILE A 1 82 ? -17.558 4.521 6.119 1.00 57.66 82 ILE A O 1
ATOM 607 N N . SER A 1 83 ? -19.473 3.557 6.819 1.00 58.91 83 SER A N 1
ATOM 608 C CA . SER A 1 83 ? -19.156 2.147 6.552 1.00 58.91 83 SER A CA 1
ATOM 609 C C . SER A 1 83 ? -17.729 1.708 6.954 1.00 58.91 83 SER A C 1
ATOM 611 O O . SER A 1 83 ? -16.849 1.548 6.104 1.00 58.91 83 SER A O 1
ATOM 613 N N . PRO A 1 84 ? -17.489 1.421 8.252 1.00 64.56 84 PRO A N 1
ATOM 614 C CA . PRO A 1 84 ? -16.199 0.937 8.768 1.00 64.56 84 PRO A CA 1
ATOM 615 C C . PRO A 1 84 ? -15.705 -0.365 8.121 1.00 64.56 84 PRO A C 1
ATOM 617 O O . PRO A 1 84 ? -14.551 -0.744 8.312 1.00 64.56 84 PRO A O 1
ATOM 620 N N . ILE A 1 85 ? -16.576 -1.057 7.379 1.00 71.50 85 ILE A N 1
ATOM 621 C CA . ILE A 1 85 ? -16.259 -2.299 6.679 1.00 71.50 85 ILE A CA 1
ATOM 622 C C . ILE A 1 85 ? -15.383 -2.064 5.441 1.00 71.50 85 ILE A C 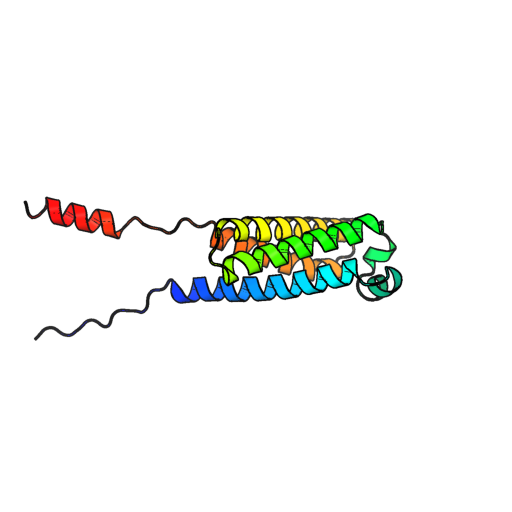1
ATOM 624 O O . ILE A 1 85 ? -14.663 -2.967 5.039 1.00 71.50 85 ILE A O 1
ATOM 628 N N . LEU A 1 86 ? -15.372 -0.853 4.871 1.00 73.56 86 LEU A N 1
ATOM 629 C CA . LEU A 1 86 ? -14.526 -0.516 3.719 1.00 73.56 86 LEU A CA 1
ATOM 630 C C . LEU A 1 86 ? -13.033 -0.590 4.058 1.00 73.56 86 LEU A C 1
ATOM 632 O O . LEU A 1 86 ? -12.225 -1.008 3.234 1.00 73.56 86 LEU A O 1
ATOM 636 N N . THR A 1 87 ? -12.668 -0.233 5.290 1.00 79.50 87 THR A N 1
ATOM 637 C CA . THR A 1 87 ? -11.278 -0.217 5.744 1.00 79.50 87 THR A CA 1
ATOM 638 C C . THR A 1 87 ? -10.595 -1.589 5.701 1.00 79.50 87 THR A C 1
ATOM 640 O O . THR A 1 87 ? -9.519 -1.664 5.113 1.00 79.50 87 THR A O 1
ATOM 643 N N . PRO A 1 88 ? -11.152 -2.674 6.286 1.00 76.69 88 PRO A N 1
ATOM 644 C CA . PRO A 1 88 ? -10.524 -3.989 6.202 1.00 76.69 88 PRO A CA 1
ATOM 645 C C . PRO A 1 88 ? -10.465 -4.532 4.770 1.00 76.69 8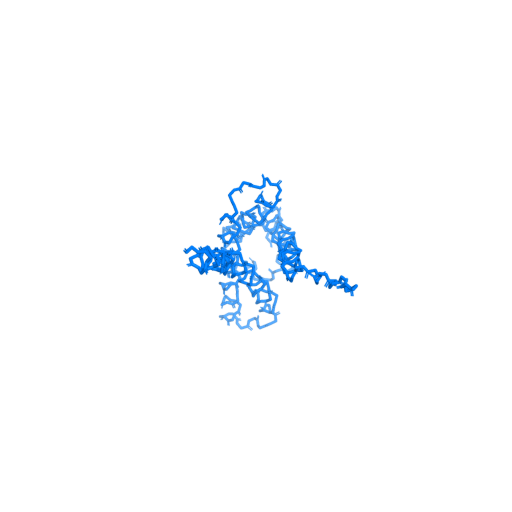8 PRO A C 1
ATOM 647 O O . PRO A 1 88 ? -9.494 -5.201 4.436 1.00 76.69 88 PRO A O 1
ATOM 650 N N . PHE A 1 89 ? -11.437 -4.225 3.902 1.00 79.44 89 PHE A N 1
ATOM 651 C CA . PHE A 1 89 ? -11.355 -4.618 2.489 1.00 79.44 89 PHE A CA 1
ATOM 652 C C . PHE A 1 89 ? -10.239 -3.871 1.744 1.00 79.44 89 PHE A C 1
ATOM 654 O O . PHE A 1 89 ? -9.493 -4.494 0.991 1.00 79.44 89 PHE A O 1
ATOM 661 N N . ALA A 1 90 ? -10.073 -2.570 1.998 1.00 83.75 90 ALA A N 1
ATOM 662 C CA . ALA A 1 90 ? -8.999 -1.770 1.411 1.00 83.75 90 ALA A CA 1
ATOM 663 C C . ALA A 1 90 ? -7.606 -2.211 1.892 1.00 83.75 90 ALA A C 1
ATOM 665 O O . ALA A 1 90 ? -6.674 -2.332 1.098 1.00 83.75 90 ALA A O 1
ATOM 666 N N . SER A 1 91 ? -7.441 -2.507 3.187 1.00 82.69 91 SER A N 1
ATOM 667 C CA . SER A 1 91 ? -6.171 -3.051 3.680 1.00 82.69 91 SER A CA 1
ATOM 668 C C . SER A 1 91 ? -5.924 -4.474 3.178 1.00 82.69 91 SER A C 1
ATOM 670 O O . SER A 1 91 ? -4.777 -4.845 2.922 1.00 82.69 91 SER A O 1
ATOM 672 N N . LEU A 1 92 ? -6.971 -5.277 2.978 1.00 86.06 92 LEU A N 1
ATOM 673 C CA . LEU A 1 92 ? -6.835 -6.610 2.401 1.00 86.06 92 LEU A CA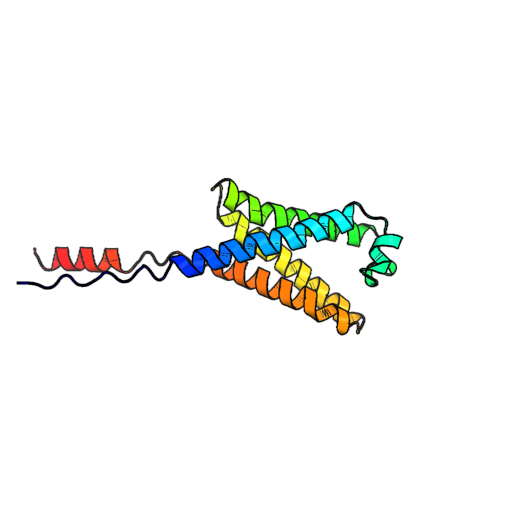 1
ATOM 674 C C . LEU A 1 92 ? -6.329 -6.546 0.955 1.00 86.06 92 LEU A C 1
ATOM 676 O O . LEU A 1 92 ? -5.377 -7.251 0.630 1.00 86.06 92 LEU A O 1
ATOM 680 N N . SER A 1 93 ? -6.885 -5.674 0.106 1.00 86.88 93 SER A N 1
ATOM 681 C CA . SER A 1 93 ? -6.405 -5.528 -1.276 1.00 86.88 93 SER A CA 1
ATOM 682 C C . SER A 1 93 ? -4.943 -5.082 -1.328 1.00 86.88 93 SER A C 1
ATOM 684 O O . SER A 1 93 ? -4.157 -5.657 -2.077 1.00 86.88 93 SER A O 1
ATOM 686 N N . LEU A 1 94 ? -4.541 -4.133 -0.476 1.00 87.56 94 LEU A N 1
ATOM 687 C CA . LEU A 1 94 ? -3.139 -3.716 -0.354 1.00 87.56 94 LEU A CA 1
ATOM 688 C C . LEU A 1 94 ? -2.235 -4.865 0.122 1.00 87.56 94 LEU A C 1
ATOM 690 O O . LEU A 1 94 ? -1.134 -5.040 -0.392 1.00 87.56 94 LEU A O 1
ATOM 694 N N . THR A 1 95 ? -2.718 -5.702 1.046 1.00 90.50 95 THR A N 1
ATOM 695 C CA . THR A 1 95 ? -1.994 -6.902 1.508 1.00 90.50 95 THR A CA 1
ATOM 696 C C . THR A 1 95 ? -1.773 -7.883 0.358 1.00 90.50 95 THR A C 1
ATOM 698 O O . THR A 1 95 ? -0.679 -8.430 0.211 1.00 90.50 95 THR A O 1
ATOM 701 N N . VAL A 1 96 ? -2.786 -8.076 -0.491 1.00 90.31 96 VAL A N 1
ATOM 702 C CA . VAL A 1 96 ? -2.691 -8.935 -1.678 1.00 90.31 96 VAL A CA 1
ATOM 703 C C . VAL A 1 96 ? -1.675 -8.371 -2.673 1.00 90.31 96 VAL A C 1
ATOM 705 O O . VAL A 1 96 ? -0.791 -9.109 -3.101 1.00 90.31 96 VAL A O 1
ATOM 708 N N . VAL A 1 97 ? -1.728 -7.070 -2.985 1.00 90.44 97 VAL A N 1
ATOM 709 C CA . VAL A 1 97 ? -0.764 -6.418 -3.894 1.00 90.44 97 VAL A CA 1
ATOM 710 C C . VAL A 1 97 ? 0.670 -6.578 -3.386 1.00 90.44 97 VAL A C 1
ATOM 712 O O . VAL A 1 97 ? 1.551 -6.965 -4.149 1.00 90.44 97 VAL A O 1
ATOM 715 N N . MET A 1 98 ? 0.909 -6.352 -2.092 1.00 94.69 98 MET A N 1
ATOM 716 C CA . MET A 1 98 ? 2.237 -6.522 -1.494 1.00 94.69 98 MET A CA 1
ATOM 717 C C . MET A 1 98 ? 2.705 -7.979 -1.496 1.00 94.69 98 MET A C 1
ATOM 719 O O . MET A 1 98 ? 3.876 -8.246 -1.746 1.00 94.69 98 MET A O 1
ATOM 723 N N . THR A 1 99 ? 1.795 -8.930 -1.280 1.00 92.94 99 THR A N 1
ATOM 724 C CA . THR A 1 99 ? 2.110 -10.364 -1.366 1.00 92.94 99 THR A CA 1
ATOM 725 C C . THR A 1 99 ? 2.552 -10.740 -2.779 1.00 92.94 99 THR A C 1
ATOM 727 O O . THR A 1 99 ? 3.575 -11.399 -2.957 1.00 92.94 99 THR A O 1
ATOM 730 N N . LEU A 1 100 ? 1.821 -10.272 -3.795 1.00 90.62 100 LEU A N 1
ATOM 731 C CA . LEU A 1 100 ? 2.181 -10.478 -5.197 1.00 90.62 100 LEU A CA 1
ATOM 732 C C . LEU A 1 100 ? 3.516 -9.809 -5.544 1.00 90.62 100 LEU A C 1
ATOM 734 O O . LEU A 1 100 ? 4.325 -10.417 -6.239 1.00 90.62 100 LEU A O 1
ATOM 738 N N . ALA A 1 101 ? 3.785 -8.611 -5.019 1.00 89.19 101 ALA A N 1
ATOM 739 C CA . ALA A 1 101 ? 5.061 -7.924 -5.205 1.00 89.19 101 ALA A CA 1
ATOM 740 C C . ALA A 1 101 ? 6.237 -8.710 -4.598 1.00 89.19 101 ALA A C 1
ATOM 742 O O . ALA A 1 101 ? 7.258 -8.894 -5.258 1.00 89.19 101 ALA A O 1
ATOM 743 N N . VAL A 1 102 ? 6.086 -9.236 -3.375 1.00 92.81 102 VAL A N 1
ATOM 744 C CA . VAL A 1 102 ? 7.098 -10.108 -2.752 1.00 92.81 102 VAL A CA 1
ATOM 745 C C . VAL A 1 102 ? 7.362 -11.330 -3.628 1.00 92.81 102 VAL A C 1
ATOM 747 O O . VAL A 1 102 ? 8.515 -11.607 -3.949 1.00 92.81 102 VAL A O 1
ATOM 750 N N . LEU A 1 103 ? 6.311 -12.041 -4.051 1.00 91.50 103 LEU A N 1
ATOM 751 C CA . LEU A 1 103 ? 6.456 -13.217 -4.911 1.00 91.50 103 LEU A CA 1
ATOM 752 C C . LEU A 1 103 ? 7.154 -12.865 -6.228 1.00 91.50 103 LEU A C 1
ATOM 754 O O . LEU A 1 103 ? 8.086 -13.559 -6.626 1.00 91.50 103 LEU A O 1
ATOM 758 N N . PHE A 1 104 ? 6.764 -11.761 -6.864 1.00 89.88 104 PHE A N 1
ATOM 759 C CA . PHE A 1 104 ? 7.373 -11.278 -8.098 1.00 89.88 104 PHE A CA 1
ATOM 760 C C . PHE A 1 104 ? 8.884 -11.046 -7.939 1.00 89.88 104 PHE A C 1
ATOM 762 O O . PHE A 1 104 ? 9.670 -11.629 -8.689 1.00 89.88 104 PHE A O 1
ATOM 769 N N . HIS A 1 105 ? 9.315 -10.298 -6.919 1.00 90.19 105 HIS A N 1
ATOM 770 C CA . HIS A 1 105 ? 10.743 -10.055 -6.677 1.00 90.19 105 HIS A CA 1
ATOM 771 C C . HIS A 1 105 ? 11.510 -11.338 -6.325 1.00 90.19 105 HIS A C 1
ATOM 773 O O . HIS A 1 105 ? 12.647 -11.517 -6.766 1.00 90.19 105 HIS A O 1
ATOM 779 N N . LEU A 1 106 ? 10.885 -12.279 -5.608 1.00 91.62 106 LEU A N 1
ATOM 780 C CA . LEU A 1 106 ? 11.484 -13.589 -5.333 1.00 91.62 106 LEU A CA 1
ATOM 781 C C . LEU A 1 106 ? 11.695 -14.406 -6.616 1.00 91.62 106 LEU A C 1
ATOM 783 O O . LEU A 1 106 ? 12.764 -14.994 -6.782 1.00 91.62 106 LEU A O 1
ATOM 787 N N . THR A 1 107 ? 10.736 -14.409 -7.552 1.00 90.38 107 THR A N 1
ATOM 788 C CA . THR A 1 107 ? 10.905 -15.111 -8.841 1.00 90.38 107 THR A CA 1
ATOM 789 C C . THR A 1 107 ? 12.038 -14.534 -9.693 1.00 90.38 107 THR A C 1
ATOM 791 O O . THR A 1 107 ? 12.697 -15.281 -10.415 1.00 90.38 107 THR A O 1
ATOM 794 N N . ARG A 1 108 ? 12.323 -13.232 -9.556 1.00 86.56 108 ARG A N 1
ATOM 795 C CA . ARG A 1 108 ? 13.433 -12.540 -10.233 1.00 86.56 108 ARG A CA 1
ATOM 796 C C . ARG A 1 108 ? 14.757 -12.589 -9.467 1.00 86.56 108 ARG A C 1
ATOM 798 O O . ARG A 1 108 ? 15.757 -12.076 -9.955 1.00 86.56 108 ARG A O 1
ATOM 805 N N . LYS A 1 109 ? 14.787 -13.225 -8.288 1.00 89.44 109 LYS A N 1
ATOM 806 C CA . LYS A 1 109 ? 15.948 -13.269 -7.377 1.00 89.44 109 LYS A CA 1
ATOM 807 C C . LYS A 1 109 ? 16.415 -11.875 -6.919 1.00 89.44 109 LYS A C 1
ATOM 809 O O . LYS A 1 109 ? 17.567 -11.693 -6.533 1.00 89.44 109 LYS A O 1
ATOM 814 N N . GLU A 1 110 ? 15.508 -10.901 -6.901 1.00 87.69 110 GLU A N 1
ATOM 815 C CA . GLU A 1 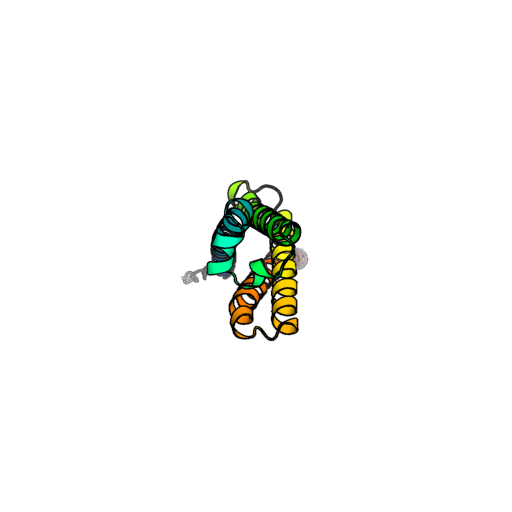110 ? 15.747 -9.524 -6.456 1.00 87.69 110 GLU A CA 1
ATOM 816 C C . GLU A 1 110 ? 15.523 -9.396 -4.943 1.00 87.69 110 GLU A C 1
ATOM 818 O O . GLU A 1 110 ? 14.640 -8.683 -4.466 1.00 87.69 110 GLU A O 1
ATOM 823 N N . PHE A 1 111 ? 16.317 -10.114 -4.148 1.00 89.38 111 PHE A N 1
ATOM 824 C CA . PHE A 1 111 ? 16.103 -10.190 -2.697 1.00 89.38 111 PHE A CA 1
ATOM 825 C C . PHE A 1 111 ? 16.221 -8.838 -1.980 1.00 89.38 111 PHE A C 1
ATOM 827 O O . PHE A 1 111 ? 15.602 -8.648 -0.937 1.00 89.38 111 PHE A O 1
ATOM 834 N N . SER A 1 112 ? 16.963 -7.882 -2.544 1.00 88.56 112 SER A N 1
ATOM 835 C CA . SER A 1 112 ? 17.071 -6.517 -2.015 1.00 88.56 112 SER A CA 1
ATOM 836 C C . SER A 1 112 ? 15.775 -5.707 -2.144 1.00 88.56 112 SER A C 1
ATOM 838 O O . SER A 1 112 ? 15.573 -4.778 -1.365 1.00 88.56 112 SER A O 1
ATOM 840 N N . ALA A 1 113 ? 14.881 -6.063 -3.072 1.00 86.81 113 ALA A N 1
ATOM 841 C CA . ALA A 1 113 ? 13.602 -5.384 -3.291 1.00 86.81 113 ALA A CA 1
ATOM 842 C C . ALA A 1 113 ? 12.447 -5.965 -2.450 1.00 86.81 113 ALA A C 1
ATOM 844 O O . ALA A 1 113 ? 11.384 -5.358 -2.355 1.00 86.81 113 ALA A O 1
ATOM 845 N N . VAL A 1 114 ? 12.649 -7.116 -1.799 1.00 91.50 114 VAL A N 1
ATOM 846 C CA . VAL A 1 114 ? 11.642 -7.821 -0.980 1.00 91.50 114 VAL A CA 1
ATOM 847 C C . VAL A 1 114 ? 11.290 -7.136 0.356 1.00 91.50 114 VAL A C 1
ATOM 849 O O . VAL A 1 114 ? 10.111 -7.162 0.722 1.00 91.50 114 VAL A O 1
ATOM 852 N N . PRO A 1 115 ? 12.231 -6.534 1.117 1.00 94.25 115 PRO A N 1
ATOM 853 C CA . PRO A 1 115 ? 11.949 -6.081 2.480 1.00 94.25 115 PRO A CA 1
ATOM 854 C C . PRO A 1 115 ? 10.825 -5.047 2.577 1.00 94.25 115 PRO A C 1
ATOM 856 O O . PRO A 1 115 ? 9.983 -5.141 3.468 1.00 94.25 115 PRO A O 1
ATOM 859 N N . LEU A 1 116 ? 10.779 -4.078 1.658 1.00 90.69 116 LEU A N 1
ATOM 860 C CA . LEU A 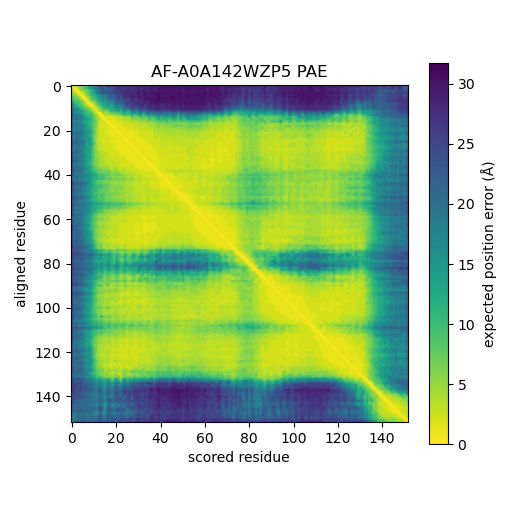1 116 ? 9.790 -3.002 1.709 1.00 90.69 116 LEU A CA 1
ATOM 861 C C . LEU A 1 116 ? 8.356 -3.510 1.440 1.00 90.69 116 LEU A C 1
ATOM 863 O O . LEU A 1 116 ? 7.502 -3.294 2.305 1.00 90.69 116 LEU A O 1
ATOM 867 N N . PRO A 1 117 ? 8.066 -4.230 0.333 1.00 92.38 117 PRO A N 1
ATOM 868 C CA . PRO A 1 117 ? 6.764 -4.861 0.127 1.00 92.38 117 PRO A CA 1
ATOM 869 C C . PRO A 1 117 ? 6.370 -5.806 1.263 1.00 92.38 117 PRO A C 1
ATOM 871 O O . PRO A 1 117 ? 5.213 -5.813 1.675 1.00 92.38 117 PRO A O 1
ATOM 874 N N . LEU A 1 118 ? 7.322 -6.558 1.825 1.00 94.31 118 LEU A N 1
ATOM 875 C CA . LEU A 1 118 ? 7.052 -7.457 2.945 1.00 94.31 118 LEU A CA 1
ATOM 876 C C . LEU A 1 118 ? 6.566 -6.692 4.183 1.00 94.31 118 LEU A C 1
ATOM 878 O O . LEU A 1 118 ? 5.531 -7.039 4.750 1.00 94.31 118 LEU A O 1
ATOM 882 N N . VAL A 1 119 ? 7.274 -5.634 4.586 1.00 95.12 119 VAL A N 1
ATOM 883 C CA . VAL A 1 119 ? 6.892 -4.811 5.744 1.00 95.12 119 VAL A CA 1
ATOM 884 C C . VAL A 1 119 ? 5.535 -4.149 5.516 1.00 95.12 119 VAL A C 1
ATOM 886 O O . VAL A 1 119 ? 4.660 -4.239 6.377 1.00 95.12 119 VAL A O 1
ATOM 889 N N . LEU A 1 120 ? 5.322 -3.530 4.351 1.00 92.19 120 LEU A N 1
ATOM 890 C CA . LEU A 1 120 ? 4.046 -2.887 4.022 1.00 92.19 120 LEU A CA 1
ATOM 891 C C . LEU A 1 120 ? 2.891 -3.896 3.979 1.00 92.19 120 LEU A C 1
ATOM 893 O O . LEU A 1 120 ? 1.807 -3.611 4.491 1.00 92.19 120 LEU A O 1
ATOM 897 N N . GLY A 1 121 ? 3.131 -5.092 3.436 1.00 91.75 121 GLY A N 1
ATOM 898 C CA . GLY A 1 121 ? 2.166 -6.187 3.406 1.00 91.75 121 GLY A CA 1
ATOM 899 C C . GLY A 1 121 ? 1.791 -6.670 4.804 1.00 91.75 121 GLY A C 1
ATOM 900 O O . GLY A 1 121 ? 0.606 -6.780 5.114 1.00 91.75 121 GLY A O 1
ATOM 901 N N . VAL A 1 122 ? 2.777 -6.876 5.682 1.00 94.50 122 VAL A N 1
ATOM 902 C CA . VAL A 1 122 ? 2.543 -7.265 7.083 1.00 94.50 122 VAL A CA 1
ATOM 903 C C . VAL A 1 122 ? 1.742 -6.193 7.821 1.00 94.50 122 VAL A C 1
ATOM 905 O O . VAL A 1 122 ? 0.746 -6.514 8.468 1.00 94.50 122 VAL A O 1
ATOM 908 N N . LEU A 1 123 ? 2.119 -4.917 7.698 1.00 91.19 123 LEU A N 1
ATOM 909 C CA . LEU A 1 123 ? 1.395 -3.815 8.340 1.00 91.19 123 LEU A CA 1
ATOM 910 C C . LEU A 1 123 ? -0.054 -3.717 7.843 1.00 91.19 123 LEU A C 1
ATOM 912 O O . LEU A 1 123 ? -0.972 -3.559 8.651 1.00 91.19 123 LEU A O 1
ATOM 916 N N . SER A 1 124 ? -0.277 -3.867 6.537 1.00 88.75 124 SER A N 1
ATOM 917 C CA . SER A 1 124 ? -1.623 -3.874 5.957 1.00 88.75 124 SER A CA 1
ATOM 918 C C . SER A 1 124 ? -2.452 -5.079 6.427 1.00 88.75 124 SER A C 1
ATOM 920 O O . SER A 1 124 ? -3.632 -4.945 6.771 1.00 88.75 124 SER A O 1
ATOM 922 N N . GLY A 1 125 ? -1.825 -6.250 6.550 1.00 88.81 125 GLY A N 1
ATOM 923 C CA . GLY A 1 125 ? -2.441 -7.450 7.113 1.00 88.81 125 GLY A CA 1
ATOM 924 C C . GLY A 1 125 ? -2.843 -7.266 8.579 1.00 88.81 125 GLY A C 1
ATOM 925 O O . GLY A 1 125 ? -3.959 -7.616 8.965 1.00 88.81 125 GLY A O 1
ATOM 926 N N . LEU A 1 126 ? -1.989 -6.629 9.387 1.00 89.00 126 LEU A N 1
ATOM 927 C CA . LEU A 1 126 ? -2.290 -6.30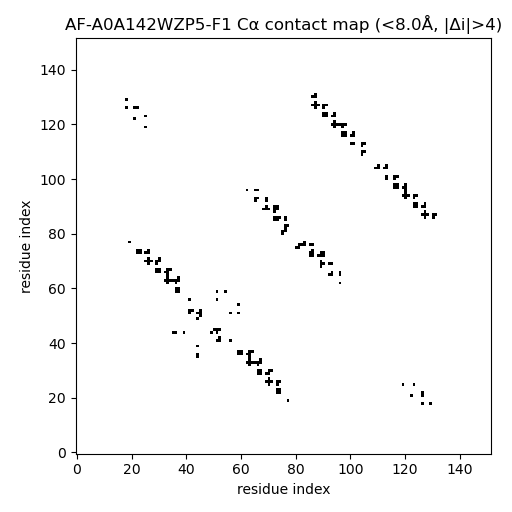3 10.785 1.00 89.00 126 LEU A CA 1
ATOM 928 C C . LEU A 1 126 ? -3.471 -5.336 10.914 1.00 89.00 126 LEU A C 1
ATOM 930 O O . LEU A 1 126 ? -4.315 -5.522 11.791 1.00 89.00 126 LEU A O 1
ATOM 934 N N . VAL A 1 127 ? -3.569 -4.330 10.038 1.00 85.81 127 VAL A N 1
ATOM 935 C CA . VAL A 1 127 ? -4.730 -3.425 10.000 1.00 85.81 127 VAL A CA 1
ATOM 936 C C . VAL A 1 127 ? -6.004 -4.190 9.636 1.00 85.81 127 VAL A C 1
ATOM 938 O O . VAL A 1 127 ? -7.031 -3.997 10.291 1.00 85.81 127 VAL A O 1
ATOM 941 N N . THR A 1 128 ? -5.931 -5.094 8.654 1.00 86.06 128 THR A N 1
ATOM 942 C CA . THR A 1 128 ? -7.051 -5.963 8.256 1.00 86.06 128 THR A CA 1
ATOM 943 C C . THR A 1 128 ? -7.542 -6.780 9.449 1.00 86.06 128 THR A C 1
ATOM 945 O O . THR A 1 128 ? -8.710 -6.705 9.828 1.00 86.06 128 THR A O 1
ATOM 948 N N . TRP A 1 129 ? -6.627 -7.497 10.103 1.00 85.69 129 TRP A N 1
ATOM 949 C CA . TRP A 1 129 ? -6.919 -8.311 11.279 1.00 85.69 129 TRP A CA 1
ATOM 950 C C . TRP A 1 129 ? -7.504 -7.486 12.431 1.00 85.69 129 TRP A C 1
ATOM 952 O O . TRP A 1 129 ? -8.535 -7.843 13.000 1.00 85.69 129 TRP A O 1
ATOM 962 N N . GLY A 1 130 ? -6.883 -6.348 12.750 1.00 82.88 130 GLY A N 1
ATOM 963 C CA . GLY A 1 130 ? -7.294 -5.471 13.843 1.00 82.88 130 GLY A CA 1
ATOM 964 C C . GLY A 1 130 ? -8.685 -4.865 13.670 1.00 82.88 130 GLY A C 1
ATOM 965 O O . GLY A 1 130 ? -9.382 -4.639 14.658 1.00 82.88 130 GLY A O 1
ATOM 966 N N . ARG A 1 131 ? -9.110 -4.614 12.425 1.00 80.94 131 ARG A N 1
ATOM 967 C CA . ARG A 1 131 ? -10.431 -4.044 12.111 1.00 80.94 131 ARG A CA 1
ATOM 968 C C . ARG A 1 131 ? -11.529 -5.090 11.947 1.00 80.94 131 ARG A C 1
ATOM 970 O O . ARG A 1 131 ? -12.689 -4.747 12.149 1.00 80.94 131 ARG A O 1
ATOM 977 N N . LEU A 1 132 ? -11.176 -6.336 11.631 1.00 79.12 132 LEU A N 1
ATOM 978 C CA . LEU A 1 132 ? -12.127 -7.447 11.544 1.00 79.12 132 LEU A CA 1
ATOM 979 C C . LEU A 1 132 ? -12.460 -8.079 12.900 1.00 79.12 132 LEU A C 1
ATOM 981 O O . LEU A 1 132 ? -13.394 -8.876 12.973 1.00 79.12 132 LEU A O 1
ATOM 985 N N . GLN A 1 133 ? -11.746 -7.738 13.979 1.00 72.69 133 GLN A N 1
ATOM 986 C CA . GLN A 1 133 ? -12.076 -8.277 15.297 1.00 72.69 133 GLN A CA 1
ATOM 987 C C . GLN A 1 133 ? -13.481 -7.827 15.732 1.00 72.69 133 GLN A C 1
ATOM 989 O O . GLN A 1 133 ? -13.724 -6.621 15.856 1.00 72.69 133 GLN A O 1
ATOM 994 N N . PRO A 1 134 ? -14.408 -8.764 16.018 1.00 57.34 134 PRO A N 1
ATOM 995 C CA . PRO A 1 134 ? -15.707 -8.421 16.569 1.00 57.34 134 PRO A CA 1
ATOM 996 C C . PRO A 1 134 ? -15.498 -7.658 17.875 1.00 57.34 134 PRO A C 1
ATOM 998 O O . PRO A 1 134 ? -14.771 -8.124 18.758 1.00 57.34 134 PRO A O 1
ATOM 1001 N N . ALA A 1 135 ? -16.136 -6.493 18.021 1.00 56.81 135 ALA A N 1
ATOM 1002 C CA . ALA A 1 135 ? -16.202 -5.831 19.315 1.00 56.81 135 ALA A CA 1
ATOM 1003 C C . ALA A 1 135 ? -16.727 -6.867 20.314 1.00 56.81 135 ALA A C 1
ATOM 1005 O O . ALA A 1 135 ? -17.842 -7.362 20.151 1.00 56.81 135 ALA A O 1
ATOM 1006 N N . LYS A 1 136 ? -15.914 -7.241 21.311 1.00 48.50 136 LYS A N 1
ATOM 1007 C CA . LYS A 1 136 ? -16.316 -8.157 22.384 1.00 48.50 136 LYS A CA 1
ATOM 1008 C C . LYS A 1 136 ? -17.403 -7.483 23.229 1.00 48.50 136 LYS A C 1
ATOM 1010 O O . LYS A 1 136 ? -17.161 -7.016 24.335 1.00 48.50 136 LYS A O 1
ATOM 1015 N N . ILE A 1 137 ? -18.615 -7.402 22.698 1.00 55.31 137 ILE A N 1
ATOM 1016 C CA . ILE A 1 137 ? -19.825 -7.057 23.425 1.00 55.31 137 ILE A CA 1
ATOM 1017 C C . ILE A 1 137 ? -20.328 -8.387 23.965 1.00 55.31 137 ILE A C 1
ATOM 1019 O O . ILE A 1 137 ? -21.144 -8.993 23.291 1.00 55.31 137 ILE A O 1
ATOM 1023 N N . HIS A 1 138 ? -19.830 -8.901 25.101 1.00 51.81 138 HIS A N 1
ATOM 1024 C CA . HIS A 1 138 ? -20.575 -9.980 25.781 1.00 51.81 138 HIS A CA 1
ATOM 1025 C C . HIS A 1 138 ? -20.351 -10.233 27.284 1.00 51.81 138 HIS A C 1
ATOM 1027 O O . HIS A 1 138 ? -21.070 -11.069 27.818 1.00 51.81 138 HIS A O 1
ATOM 1033 N N . SER A 1 139 ? -19.497 -9.523 28.035 1.00 55.94 139 SER A N 1
ATOM 1034 C CA . SER A 1 139 ? -19.400 -9.800 29.491 1.00 55.94 139 SER A CA 1
ATOM 1035 C C . SER A 1 139 ? -20.389 -9.003 30.359 1.00 55.94 139 SER A C 1
ATOM 1037 O O . SER A 1 139 ? -21.037 -9.572 31.230 1.00 55.94 139 SER A O 1
ATOM 1039 N N . ARG A 1 140 ? -20.625 -7.711 30.079 1.00 59.62 140 ARG A N 1
ATOM 1040 C CA . ARG A 1 140 ? -21.448 -6.856 30.970 1.00 59.62 140 ARG A CA 1
ATOM 1041 C C . ARG A 1 140 ? -22.954 -7.147 30.965 1.00 59.62 140 ARG A C 1
ATOM 1043 O O . ARG A 1 140 ? -23.638 -6.831 31.934 1.00 59.62 140 ARG A O 1
ATOM 1050 N N . ARG A 1 141 ? -23.500 -7.710 29.879 1.00 62.53 141 ARG A N 1
ATOM 1051 C CA . ARG A 1 141 ? -24.942 -8.029 29.786 1.00 62.53 141 ARG A CA 1
ATOM 1052 C C . ARG A 1 141 ? -25.303 -9.302 30.551 1.00 62.53 141 ARG A C 1
ATOM 1054 O O . ARG A 1 141 ? -26.425 -9.399 31.034 1.00 62.53 141 ARG A O 1
ATOM 1061 N N . ARG A 1 142 ? -24.359 -10.241 30.667 1.00 61.34 142 ARG A N 1
ATOM 1062 C CA . ARG A 1 142 ? -24.546 -11.509 31.377 1.00 61.34 142 ARG A CA 1
ATOM 1063 C C . ARG A 1 142 ? -24.503 -11.292 32.890 1.00 61.34 142 ARG A C 1
ATOM 1065 O O . ARG A 1 142 ? -25.462 -11.655 33.554 1.00 61.34 142 ARG A O 1
ATOM 1072 N N . GLU A 1 143 ? -23.524 -10.529 33.383 1.00 63.25 143 GLU A N 1
ATOM 1073 C CA . GLU A 1 143 ? -23.439 -10.137 34.803 1.00 63.25 143 GLU A CA 1
ATOM 1074 C C . GLU A 1 143 ? -24.655 -9.326 35.274 1.00 63.25 143 GLU A C 1
ATOM 1076 O O . GLU A 1 143 ? -25.219 -9.614 36.324 1.00 63.25 143 GLU A O 1
ATOM 1081 N N . ARG A 1 144 ? -25.133 -8.346 34.486 1.00 66.56 144 ARG A N 1
ATOM 1082 C CA . ARG A 1 144 ? -26.349 -7.584 34.840 1.00 66.56 144 ARG A CA 1
ATOM 1083 C C . ARG A 1 144 ? -27.605 -8.452 34.899 1.00 66.56 144 ARG A C 1
ATOM 1085 O O . ARG A 1 144 ? -28.495 -8.163 35.688 1.00 66.56 144 ARG A O 1
ATOM 1092 N N . ARG A 1 145 ? -27.704 -9.468 34.040 1.00 68.25 145 ARG A N 1
ATOM 1093 C CA . ARG A 1 145 ? -28.871 -10.355 33.977 1.00 68.25 145 ARG A CA 1
ATOM 1094 C C . ARG A 1 145 ? -28.833 -11.396 35.095 1.00 68.25 145 ARG A C 1
ATOM 1096 O O . ARG A 1 145 ? -29.866 -11.662 35.687 1.00 68.25 145 ARG A O 1
ATOM 1103 N N . GLU A 1 146 ? -27.655 -11.919 35.423 1.00 70.25 146 GLU A N 1
ATOM 1104 C CA . GLU A 1 146 ? -27.444 -12.808 36.572 1.00 70.25 146 GLU A CA 1
ATOM 1105 C C . GLU A 1 146 ? -27.680 -12.068 37.902 1.00 70.25 146 GLU A C 1
ATOM 1107 O O . GLU A 1 146 ? -28.371 -12.591 38.770 1.00 70.25 146 GLU A O 1
ATOM 1112 N N . ALA A 1 147 ? -27.240 -10.810 38.023 1.00 70.81 147 ALA A N 1
ATOM 1113 C CA . ALA A 1 147 ? -27.521 -9.971 39.191 1.00 70.81 147 ALA A CA 1
ATOM 1114 C C . ALA A 1 147 ? -29.018 -9.652 39.373 1.00 70.81 147 ALA A C 1
ATOM 1116 O O . ALA A 1 147 ? -29.479 -9.515 40.501 1.00 70.81 147 ALA A O 1
ATOM 1117 N N . MET A 1 148 ? -29.789 -9.548 38.282 1.00 73.25 148 MET A N 1
ATOM 1118 C CA . MET A 1 148 ? -31.246 -9.378 38.364 1.00 73.25 148 MET A CA 1
ATOM 1119 C C . MET A 1 148 ? -31.968 -10.661 38.785 1.00 73.25 148 MET A C 1
ATOM 1121 O O . MET A 1 148 ? -32.966 -10.572 39.484 1.00 73.25 148 MET A O 1
ATOM 1125 N N . LEU A 1 149 ? -31.467 -11.833 38.381 1.00 75.50 149 LEU A N 1
ATOM 1126 C CA . LEU A 1 149 ? -32.062 -13.131 38.725 1.00 75.50 149 LEU A CA 1
ATOM 1127 C C . LEU A 1 149 ? -31.769 -13.560 40.170 1.00 75.50 149 LEU A C 1
ATOM 1129 O O . LEU A 1 149 ? -32.537 -14.313 40.747 1.00 75.50 149 LEU A O 1
ATOM 1133 N N . HIS A 1 150 ? -30.664 -13.092 40.753 1.00 70.25 150 HIS A N 1
ATOM 1134 C CA . HIS A 1 150 ? -30.303 -13.382 42.145 1.00 70.25 150 HIS A CA 1
ATOM 1135 C C . HIS A 1 150 ? -30.979 -12.459 43.177 1.00 70.25 150 HIS A C 1
ATOM 1137 O O . HIS A 1 150 ? -30.831 -12.689 44.374 1.00 70.25 150 HIS A O 1
ATOM 1143 N N . ASN A 1 151 ? -31.680 -11.411 42.730 1.00 67.88 151 ASN A N 1
ATOM 1144 C CA . ASN A 1 151 ? -32.330 -10.405 43.583 1.00 67.88 151 ASN A CA 1
ATOM 1145 C C . ASN A 1 151 ? -33.874 -10.436 43.482 1.00 67.88 151 ASN A C 1
ATOM 1147 O O . ASN A 1 151 ? -34.536 -9.490 43.908 1.00 67.88 151 ASN A O 1
ATOM 1151 N N . SER A 1 152 ? -34.438 -11.485 42.881 1.00 65.50 152 SER A N 1
ATOM 1152 C CA . SER A 1 152 ? -35.879 -11.752 42.741 1.00 65.50 152 SER A CA 1
ATOM 1153 C C . SER A 1 152 ? -36.234 -13.049 43.443 1.00 65.50 152 SER A C 1
ATOM 1155 O O . SER A 1 152 ? -37.260 -13.068 44.150 1.00 65.50 152 SER A O 1
#

pLDDT: mean 81.06, std 13.17, range [48.38, 95.12]

Foldseek 3Di:
DDDDDDDDDDPVVVLVVVLLVLLLVLLVVLQVQLCCLQPPDLVVVCVVVVVSVVDDSVVSNVSSVLSNLLSCLSVVCVVPVPDLVSNLVSLVSLLVSLVVVLVVCVVVVVVVSNPVSVVSNVSSVVSNVSSPDPPPPDDPVVVVVVVVVVVD

Solvent-accessible surface area (backbone atoms only — not comparable to full-atom values): 8316 Å² total; per-residue (Å²): 138,84,80,83,78,82,79,75,78,70,85,65,55,61,62,55,50,52,52,50,54,50,36,53,52,51,20,52,54,31,32,52,49,11,49,48,44,64,72,49,56,64,75,65,43,23,78,81,40,62,67,53,72,81,42,62,65,69,58,48,36,51,50,10,50,54,28,32,54,20,17,49,30,37,44,48,28,74,75,66,72,52,62,74,69,46,32,32,55,18,23,42,54,46,20,50,54,20,49,52,49,31,51,51,29,57,76,70,69,38,67,87,66,27,58,63,34,46,52,54,16,52,54,25,42,51,47,20,54,67,63,66,55,73,79,86,81,66,65,71,67,51,54,57,51,53,56,54,65,76,74,110

Radius of gyration: 22.02 Å; Cα contacts (8 Å, |Δi|>4): 134; chains: 1; bounding box: 53×26×74 Å

Sequence (152 aa):
MSVPMASSPPANGGLRTTFWVLQILLAVVFGASGILKLSAPIEELGKMLPWVHDAPELMVRFIGIAELIGAVGLILPAATRISPILTPFASLSLTVVMTLAVLFHLTRKEFSAVPLPLVLGVLSGLVTWGRLQPAKIHSRRRERREAMLHNS